Protein AF-A0A6B3ED62-F1 (afdb_monomer_lite)

Structure (mmCIF, N/CA/C/O backbone):
data_AF-A0A6B3ED62-F1
#
_entry.id   AF-A0A6B3ED62-F1
#
loop_
_atom_site.group_PDB
_atom_site.id
_atom_site.type_symbol
_atom_site.label_atom_id
_atom_site.label_alt_id
_atom_site.label_comp_id
_atom_site.label_asym_id
_atom_site.label_entity_id
_atom_site.label_seq_id
_atom_site.pdbx_PDB_ins_code
_atom_site.Cartn_x
_atom_site.Cartn_y
_atom_site.Cartn_z
_atom_site.occupancy
_atom_site.B_iso_or_equiv
_atom_site.auth_seq_id
_atom_site.auth_comp_id
_atom_site.auth_asym_id
_atom_site.auth_atom_id
_atom_site.pdbx_PDB_model_num
ATOM 1 N N . ASP A 1 1 ? -14.552 -11.501 -3.238 1.00 70.94 1 ASP A N 1
ATOM 2 C CA . ASP A 1 1 ? -15.471 -12.399 -2.499 1.00 70.94 1 ASP A CA 1
ATOM 3 C C . ASP A 1 1 ? -16.877 -12.494 -3.073 1.00 70.94 1 ASP A C 1
ATOM 5 O O . ASP A 1 1 ? -17.236 -13.573 -3.521 1.00 70.94 1 ASP A O 1
ATOM 9 N N . VAL A 1 2 ? -17.645 -11.402 -3.179 1.00 82.25 2 VAL A N 1
ATOM 10 C CA . VAL A 1 2 ? -19.065 -11.463 -3.608 1.00 82.25 2 VAL A CA 1
ATOM 11 C C . VAL A 1 2 ? -19.289 -12.173 -4.956 1.00 82.25 2 VAL A C 1
ATOM 13 O O . VAL A 1 2 ? -20.210 -12.973 -5.085 1.00 82.25 2 VAL A O 1
ATOM 16 N N . ILE A 1 3 ? -18.461 -11.912 -5.975 1.00 84.06 3 ILE A N 1
ATOM 17 C CA . ILE A 1 3 ? -18.619 -12.548 -7.299 1.00 84.06 3 ILE A CA 1
ATOM 18 C C . ILE A 1 3 ? -18.361 -14.056 -7.224 1.00 84.06 3 ILE A C 1
ATOM 20 O O . ILE A 1 3 ? -19.118 -14.830 -7.802 1.00 84.06 3 ILE A O 1
ATOM 24 N N . ARG A 1 4 ? -17.323 -14.471 -6.490 1.00 82.00 4 ARG A N 1
ATOM 25 C CA . ARG A 1 4 ? -16.980 -15.884 -6.300 1.00 82.00 4 ARG A CA 1
ATOM 26 C C . ARG A 1 4 ? -18.121 -16.625 -5.608 1.00 82.00 4 ARG A C 1
ATOM 28 O O . ARG A 1 4 ? -18.593 -17.621 -6.140 1.00 82.00 4 ARG A O 1
ATOM 35 N N . GLU A 1 5 ? -18.601 -16.091 -4.486 1.00 85.44 5 GLU A N 1
ATOM 36 C CA . GLU A 1 5 ? -19.690 -16.695 -3.711 1.00 85.44 5 GLU A CA 1
ATOM 37 C C . GLU A 1 5 ? -20.963 -16.841 -4.555 1.00 85.44 5 GLU A C 1
ATOM 39 O O . GLU A 1 5 ? -21.639 -17.870 -4.526 1.00 85.44 5 GLU A O 1
ATOM 44 N N . ARG A 1 6 ? -21.275 -15.827 -5.373 1.00 90.06 6 ARG A N 1
ATOM 45 C CA . ARG A 1 6 ? -22.401 -15.904 -6.307 1.00 90.06 6 ARG A CA 1
ATOM 46 C C . ARG A 1 6 ? -22.195 -16.966 -7.381 1.00 90.06 6 ARG A C 1
ATOM 48 O O . ARG A 1 6 ? -23.143 -17.681 -7.678 1.00 90.06 6 ARG A O 1
ATOM 55 N N . LEU A 1 7 ? -20.996 -17.100 -7.947 1.00 88.56 7 LEU A N 1
ATOM 56 C CA . LEU A 1 7 ? -20.703 -18.115 -8.964 1.00 88.56 7 LEU A CA 1
ATOM 57 C C . LEU A 1 7 ? -20.773 -19.545 -8.409 1.00 88.56 7 LEU A C 1
ATOM 59 O O . LEU A 1 7 ? -21.363 -20.418 -9.044 1.00 88.56 7 LEU A O 1
ATOM 63 N N . GLU A 1 8 ? -20.252 -19.767 -7.206 1.00 88.31 8 GLU A N 1
ATOM 64 C CA . GLU A 1 8 ? -20.348 -21.052 -6.506 1.00 88.31 8 GLU A CA 1
ATOM 65 C C . GLU A 1 8 ? -21.815 -21.397 -6.194 1.00 88.31 8 GLU A C 1
ATOM 67 O O . GLU A 1 8 ? -22.284 -22.491 -6.508 1.00 88.31 8 GLU A O 1
ATOM 72 N N . ARG A 1 9 ? -22.584 -20.448 -5.641 1.00 88.62 9 ARG A N 1
ATOM 73 C CA . ARG A 1 9 ? -23.968 -20.691 -5.204 1.00 88.62 9 ARG A CA 1
ATOM 74 C C . ARG A 1 9 ? -24.983 -20.766 -6.344 1.00 88.62 9 ARG A C 1
ATOM 76 O O . ARG A 1 9 ? -25.894 -21.587 -6.291 1.00 88.62 9 ARG A O 1
ATOM 83 N N . GLU A 1 10 ? -24.894 -19.871 -7.325 1.00 92.56 10 GLU A N 1
ATOM 84 C CA . GLU A 1 10 ? -25.886 -19.757 -8.406 1.00 92.56 10 GLU A CA 1
ATOM 85 C C . GLU A 1 10 ? -25.575 -20.701 -9.575 1.00 92.56 10 GLU A C 1
ATOM 87 O O . GLU A 1 10 ? -26.497 -21.113 -10.276 1.00 92.56 10 GLU A O 1
ATOM 92 N N . PHE A 1 11 ? -24.303 -21.069 -9.775 1.00 90.19 11 PHE A N 1
ATOM 93 C CA . PHE A 1 11 ? -23.868 -21.832 -10.949 1.00 90.19 11 PHE A CA 1
ATOM 94 C C . PHE A 1 11 ? -23.112 -23.126 -10.615 1.00 90.19 11 PHE A C 1
ATOM 96 O O . PHE A 1 11 ? -22.762 -23.862 -11.536 1.00 90.19 11 PHE A O 1
ATOM 103 N N . GLY A 1 12 ? -22.885 -23.442 -9.332 1.00 85.69 12 GLY A N 1
ATOM 104 C CA . GLY A 1 12 ? -22.262 -24.701 -8.905 1.00 85.69 12 GLY A CA 1
ATOM 105 C C . GLY A 1 12 ? -20.819 -24.874 -9.385 1.00 85.69 12 GLY A C 1
ATOM 106 O O . GLY A 1 12 ? -20.370 -26.003 -9.572 1.00 85.69 12 GLY A O 1
ATOM 107 N N . LEU A 1 13 ? -20.119 -23.768 -9.649 1.00 87.06 13 LEU A N 1
ATOM 108 C CA . LEU A 1 13 ? -18.743 -23.780 -10.140 1.00 87.06 13 LEU A CA 1
ATOM 109 C C . LEU A 1 13 ? -17.768 -23.906 -8.972 1.00 87.06 13 LEU A C 1
ATOM 111 O O . LEU A 1 13 ? -17.867 -23.139 -8.023 1.00 87.06 13 LEU A O 1
ATOM 115 N N . ASP A 1 14 ? -16.800 -24.815 -9.076 1.00 80.12 14 ASP A N 1
ATOM 116 C CA . ASP A 1 14 ? -15.671 -24.884 -8.147 1.00 80.12 14 ASP A CA 1
ATOM 117 C C . ASP A 1 14 ? -14.549 -23.963 -8.653 1.00 80.12 14 ASP A C 1
ATOM 119 O O . ASP A 1 14 ? -14.022 -24.155 -9.755 1.00 80.12 14 ASP A O 1
ATOM 123 N N . LEU A 1 15 ? -14.247 -22.903 -7.899 1.00 80.81 15 LEU A N 1
ATOM 124 C CA . LEU A 1 15 ? -13.349 -21.828 -8.322 1.00 80.81 15 LEU A CA 1
ATOM 125 C C . LEU A 1 15 ? -12.050 -21.838 -7.513 1.00 80.81 15 LEU A C 1
ATOM 127 O O . LEU A 1 15 ? -12.050 -21.712 -6.288 1.00 80.81 15 LEU A O 1
ATOM 131 N N . ILE A 1 16 ? -10.922 -21.868 -8.223 1.00 77.81 16 ILE A N 1
ATOM 132 C CA . ILE A 1 16 ? -9.594 -21.650 -7.644 1.00 77.81 16 ILE A CA 1
ATOM 133 C C . ILE A 1 16 ? -9.245 -20.171 -7.815 1.00 77.81 16 ILE A C 1
ATOM 135 O O . ILE A 1 16 ? -9.103 -19.685 -8.936 1.00 77.81 16 ILE A O 1
ATOM 139 N N . ALA A 1 17 ? -9.113 -19.453 -6.701 1.00 72.06 17 ALA A N 1
ATOM 140 C CA . ALA A 1 17 ? -8.689 -18.058 -6.692 1.00 72.06 17 ALA A CA 1
ATOM 141 C C . ALA A 1 17 ? -7.179 -17.967 -6.440 1.00 72.06 17 ALA A C 1
ATOM 143 O O . ALA A 1 17 ? -6.665 -18.559 -5.491 1.00 72.06 17 ALA A O 1
ATOM 144 N N . THR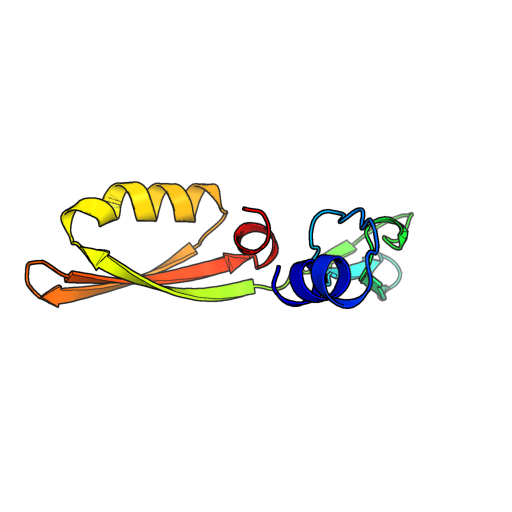 A 1 18 ? -6.474 -17.216 -7.281 1.00 75.38 18 THR A N 1
ATOM 145 C CA . THR A 1 18 ? -5.099 -16.787 -7.004 1.00 75.38 18 THR A CA 1
ATOM 146 C C . THR A 1 18 ? -5.114 -15.532 -6.141 1.00 75.38 18 THR A C 1
ATOM 148 O O . THR A 1 18 ? -6.129 -14.837 -6.066 1.00 75.38 18 THR A O 1
ATOM 151 N N . ALA A 1 19 ? -3.979 -15.213 -5.519 1.00 76.75 19 ALA A N 1
ATOM 152 C CA . ALA A 1 19 ? -3.845 -13.956 -4.799 1.00 76.75 19 ALA A CA 1
ATOM 153 C C . ALA A 1 19 ? -4.141 -12.757 -5.730 1.00 76.75 19 ALA A C 1
ATOM 155 O O . ALA A 1 19 ? -3.782 -12.806 -6.917 1.00 76.75 19 ALA A O 1
ATOM 156 N N . PRO A 1 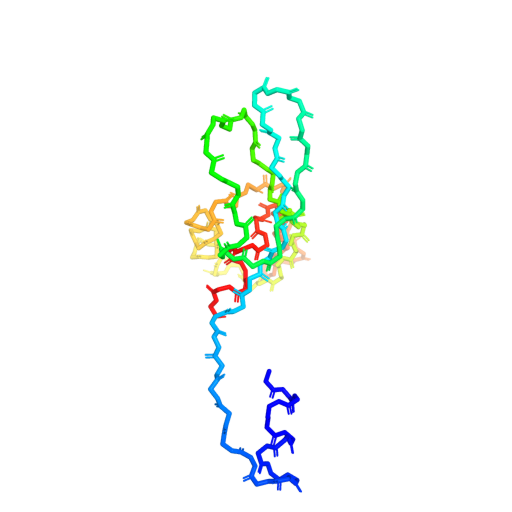20 ? -4.822 -11.710 -5.228 1.00 78.50 20 PRO A N 1
ATOM 157 C CA . PRO A 1 20 ? -5.039 -10.490 -5.995 1.00 78.50 20 PRO A CA 1
ATOM 158 C C . PRO A 1 20 ? -3.688 -9.856 -6.336 1.00 78.50 20 PRO A C 1
ATOM 160 O O . PRO A 1 20 ? -2.724 -10.034 -5.611 1.00 78.50 20 PRO A O 1
ATOM 163 N N . ASN A 1 21 ? -3.599 -9.113 -7.434 1.00 81.31 21 ASN A N 1
ATOM 164 C CA . ASN A 1 21 ? -2.397 -8.356 -7.781 1.00 81.31 21 ASN A CA 1
ATOM 165 C C . ASN A 1 21 ? -2.773 -6.920 -8.132 1.00 81.31 21 ASN A C 1
ATOM 167 O O . ASN A 1 21 ? -3.929 -6.618 -8.438 1.00 81.31 21 ASN A O 1
ATOM 171 N N . VAL A 1 22 ? -1.778 -6.039 -8.091 1.00 91.00 22 VAL A N 1
ATOM 172 C CA . VAL A 1 22 ? -1.895 -4.662 -8.572 1.00 91.00 22 VAL A CA 1
ATOM 173 C C . VAL A 1 22 ? -1.160 -4.505 -9.898 1.00 91.00 22 VAL A C 1
ATOM 175 O O . VAL A 1 22 ? -0.308 -5.317 -10.249 1.00 91.00 22 VAL A O 1
ATOM 178 N N . VAL A 1 23 ? -1.499 -3.452 -10.637 1.00 93.69 23 VAL A N 1
ATOM 179 C CA . VAL A 1 23 ? -0.842 -3.133 -11.907 1.00 93.69 23 VAL A CA 1
ATOM 180 C C . VAL A 1 23 ? 0.456 -2.387 -11.633 1.00 93.69 23 VAL A C 1
ATOM 182 O O . VAL A 1 23 ? 0.426 -1.337 -10.993 1.00 93.69 23 VAL A O 1
ATOM 185 N N . TYR A 1 24 ? 1.570 -2.898 -12.147 1.00 95.75 24 TYR A N 1
ATOM 186 C CA . TYR A 1 24 ? 2.873 -2.238 -12.086 1.00 95.75 24 TYR A CA 1
ATOM 187 C C . TYR A 1 24 ? 3.204 -1.566 -13.414 1.00 95.75 24 TYR A C 1
ATOM 189 O O . TYR A 1 24 ? 2.745 -1.989 -14.477 1.00 95.75 24 TYR A O 1
ATOM 197 N N . ARG A 1 25 ? 4.047 -0.538 -13.356 1.00 97.25 25 ARG A N 1
ATOM 198 C CA . ARG A 1 25 ? 4.657 0.075 -14.537 1.00 97.25 25 ARG A CA 1
ATOM 199 C C . ARG A 1 25 ? 6.168 -0.090 -14.454 1.00 97.25 25 ARG A C 1
ATOM 201 O O . ARG A 1 25 ? 6.767 0.325 -13.468 1.00 97.25 25 ARG A O 1
ATOM 208 N N . VAL A 1 26 ? 6.769 -0.693 -15.471 1.00 97.75 26 VAL A N 1
ATOM 209 C CA . VAL A 1 26 ? 8.201 -1.016 -15.515 1.00 97.75 26 VAL A CA 1
ATOM 210 C C . VAL A 1 26 ? 8.850 -0.262 -16.667 1.00 97.75 26 VAL A C 1
ATOM 212 O O . VAL A 1 26 ? 8.346 -0.322 -17.785 1.00 97.75 26 VAL A O 1
ATOM 215 N N . ILE A 1 27 ? 9.949 0.436 -16.393 1.00 97.69 27 ILE A N 1
ATOM 216 C CA . ILE A 1 27 ? 10.773 1.131 -17.385 1.00 97.69 27 ILE A CA 1
ATOM 217 C C . ILE A 1 27 ? 12.094 0.368 -17.518 1.00 97.69 27 ILE A C 1
ATOM 219 O O . ILE A 1 27 ? 12.783 0.120 -16.527 1.00 97.69 27 ILE A O 1
ATOM 223 N N . MET A 1 28 ? 12.425 -0.039 -18.739 1.00 97.19 28 MET A N 1
ATOM 224 C CA . MET A 1 28 ? 13.655 -0.762 -19.074 1.00 97.19 28 MET A CA 1
ATOM 225 C C . MET A 1 28 ? 14.818 0.216 -19.311 1.00 97.19 28 MET A C 1
ATOM 227 O O . MET A 1 28 ? 14.584 1.375 -19.644 1.00 97.19 28 MET A O 1
ATOM 231 N N . GLU A 1 29 ? 16.075 -0.244 -19.225 1.00 96.62 29 GLU A N 1
ATOM 232 C CA . GLU A 1 29 ? 17.258 0.610 -19.502 1.00 96.62 29 GLU A CA 1
ATOM 233 C C . GLU A 1 29 ? 17.271 1.198 -20.930 1.00 96.62 29 GLU A C 1
ATOM 235 O O . GLU A 1 29 ? 17.922 2.212 -21.181 1.00 96.62 29 GLU A O 1
ATOM 240 N N . ASP A 1 30 ? 16.570 0.570 -21.881 1.00 95.06 30 ASP A N 1
ATOM 241 C CA . ASP A 1 30 ? 16.421 1.078 -23.251 1.00 95.06 30 ASP A CA 1
ATOM 242 C C . ASP A 1 30 ? 15.303 2.130 -23.407 1.00 95.06 30 ASP A C 1
ATOM 244 O O . ASP A 1 30 ? 15.096 2.657 -24.502 1.00 95.06 30 ASP A O 1
ATOM 248 N N . GLY A 1 31 ? 14.607 2.459 -22.313 1.00 94.69 31 GLY A N 1
ATOM 249 C CA . GLY A 1 31 ? 13.501 3.411 -22.254 1.00 94.69 31 GLY A CA 1
ATOM 250 C C . GLY A 1 31 ? 12.125 2.821 -22.575 1.00 94.69 31 GLY A C 1
ATOM 251 O O . GLY A 1 31 ? 11.140 3.560 -22.556 1.00 94.69 31 GLY A O 1
ATOM 252 N N . THR A 1 32 ? 12.019 1.521 -22.869 1.00 95.69 32 THR A N 1
ATOM 253 C CA . THR A 1 32 ? 10.728 0.864 -23.123 1.00 95.69 32 THR A CA 1
ATOM 254 C C . THR A 1 32 ? 9.908 0.762 -21.837 1.00 95.69 32 THR A C 1
ATOM 256 O O . THR A 1 32 ? 10.430 0.404 -20.782 1.00 95.69 32 THR A O 1
ATOM 259 N N . GLU A 1 33 ? 8.607 1.048 -21.928 1.00 96.38 33 GLU A N 1
ATOM 260 C CA . GLU A 1 33 ? 7.672 0.982 -20.802 1.00 96.38 33 GLU A CA 1
ATOM 261 C C . GLU A 1 33 ? 6.716 -0.214 -20.938 1.00 96.38 33 GLU A C 1
ATOM 263 O O . GLU A 1 33 ? 6.099 -0.422 -21.985 1.00 96.38 33 GLU A O 1
ATOM 268 N N . HIS A 1 34 ? 6.546 -0.966 -19.850 1.00 95.81 34 HIS A N 1
ATOM 269 C CA . HIS A 1 34 ? 5.627 -2.095 -19.747 1.00 95.81 34 HIS A CA 1
ATOM 270 C C . HIS A 1 34 ? 4.596 -1.856 -18.644 1.00 95.81 34 HIS A C 1
ATOM 272 O O . HIS A 1 34 ? 4.942 -1.547 -17.504 1.00 95.81 34 HIS A O 1
ATOM 278 N N . THR A 1 35 ? 3.318 -2.058 -18.967 1.00 96.69 35 THR A N 1
ATOM 279 C CA . THR A 1 35 ? 2.250 -2.185 -17.967 1.00 96.69 35 THR A CA 1
ATOM 280 C C . THR A 1 35 ? 2.087 -3.660 -17.627 1.00 96.69 35 THR A C 1
ATOM 282 O O . THR A 1 35 ? 1.687 -4.443 -18.484 1.00 96.69 35 THR A O 1
ATOM 285 N N . VAL A 1 36 ? 2.397 -4.043 -16.390 1.00 94.69 36 VAL A N 1
ATOM 286 C CA . VAL A 1 36 ? 2.382 -5.437 -15.936 1.00 94.69 36 VAL A CA 1
ATOM 287 C C . VAL A 1 36 ? 1.138 -5.671 -15.091 1.00 94.69 36 VAL A C 1
ATOM 289 O O . VAL A 1 36 ? 1.004 -5.113 -14.001 1.00 94.69 36 VAL A O 1
ATOM 292 N N . THR A 1 37 ? 0.219 -6.491 -15.602 1.00 90.94 37 THR A N 1
ATOM 293 C CA . THR A 1 37 ? -1.037 -6.834 -14.908 1.00 90.94 37 THR A CA 1
ATOM 294 C C . THR A 1 37 ? -1.009 -8.229 -14.290 1.00 90.94 37 THR A C 1
ATOM 296 O O . THR A 1 37 ? -1.754 -8.507 -13.349 1.00 90.94 37 THR A O 1
ATOM 299 N N . ASN A 1 38 ? -0.119 -9.090 -14.783 1.00 87.81 38 ASN A N 1
ATOM 300 C CA . ASN A 1 38 ? 0.126 -10.426 -14.268 1.00 87.81 38 ASN A CA 1
ATOM 301 C C . ASN A 1 38 ? 1.628 -10.603 -13.976 1.00 87.81 38 ASN A C 1
ATOM 303 O O . ASN A 1 38 ? 2.441 -10.238 -14.824 1.00 87.81 38 ASN A O 1
ATOM 307 N N . PRO A 1 39 ? 2.026 -11.198 -12.836 1.00 86.88 39 PRO A N 1
ATOM 308 C CA . PRO A 1 39 ? 3.432 -11.479 -12.540 1.00 86.88 39 PRO A CA 1
ATOM 309 C C . PRO A 1 39 ? 4.193 -12.230 -13.644 1.00 86.88 39 PRO A C 1
ATOM 311 O O . PRO A 1 39 ? 5.386 -12.007 -13.814 1.00 86.88 39 PRO A O 1
ATOM 314 N N . SER A 1 40 ? 3.531 -13.096 -14.419 1.00 88.56 40 SER A N 1
ATOM 315 C CA . SER A 1 40 ? 4.164 -13.811 -15.540 1.00 88.56 40 SER A CA 1
ATOM 316 C C . SER A 1 40 ? 4.479 -12.925 -16.751 1.00 88.56 40 SER A C 1
ATOM 318 O O . SER A 1 40 ? 5.242 -13.338 -17.615 1.00 88.56 40 SER A O 1
ATOM 320 N N . GLU A 1 41 ? 3.892 -11.729 -16.830 1.00 90.12 41 GLU A N 1
ATOM 321 C CA . GLU A 1 41 ? 4.148 -10.733 -17.882 1.00 90.12 41 GLU A CA 1
ATOM 322 C C . GLU A 1 41 ? 5.261 -9.753 -17.490 1.00 90.12 41 GLU A C 1
ATOM 324 O O . GLU A 1 41 ? 5.545 -8.807 -18.225 1.00 90.12 41 GLU A O 1
ATOM 329 N N . PHE A 1 42 ? 5.868 -9.938 -16.316 1.00 92.62 42 PHE A N 1
ATOM 330 C CA . PHE A 1 42 ? 6.933 -9.068 -15.852 1.00 92.62 42 PHE A CA 1
ATOM 331 C C . PHE A 1 42 ? 8.141 -9.179 -16.800 1.00 92.62 42 PHE A C 1
ATOM 333 O O . PHE A 1 42 ? 8.592 -10.295 -17.072 1.00 92.62 42 PHE A O 1
ATOM 340 N N . PRO A 1 43 ? 8.653 -8.058 -17.343 1.00 93.06 43 PRO A N 1
ATOM 341 C CA . PRO A 1 43 ? 9.657 -8.103 -18.396 1.00 93.06 43 PRO A CA 1
ATOM 342 C C . PRO A 1 43 ? 10.986 -8.668 -17.885 1.00 93.06 43 PRO A C 1
ATOM 344 O O . PRO A 1 43 ? 11.426 -8.381 -16.771 1.00 93.06 43 PRO A O 1
ATOM 347 N N . GLU A 1 44 ? 11.644 -9.455 -18.733 1.00 91.62 44 GLU A N 1
ATOM 348 C CA . GLU A 1 44 ? 12.996 -9.954 -18.491 1.00 91.62 44 GLU A CA 1
ATOM 349 C C . GLU A 1 44 ? 14.048 -8.975 -19.036 1.00 91.62 44 GLU A C 1
ATOM 351 O O . GLU A 1 44 ? 13.805 -8.238 -19.992 1.00 91.62 44 GLU A O 1
ATOM 356 N N . GLY A 1 45 ? 15.252 -8.996 -18.459 1.00 91.25 45 GLY A N 1
ATOM 357 C CA . GLY A 1 45 ? 16.372 -8.160 -18.891 1.00 91.25 45 GLY A CA 1
ATOM 358 C C . GLY A 1 45 ? 16.748 -7.096 -17.865 1.00 91.25 45 GLY A C 1
ATOM 359 O O . GLY A 1 45 ? 16.624 -7.310 -16.660 1.00 91.25 45 GLY A O 1
ATOM 360 N N . LYS A 1 46 ? 17.282 -5.968 -18.345 1.00 95.19 46 LYS A N 1
ATOM 361 C CA . LYS A 1 46 ? 17.752 -4.883 -17.482 1.00 95.19 46 LYS A CA 1
ATOM 362 C C . LYS A 1 46 ? 16.664 -3.837 -17.271 1.00 95.19 46 LYS A C 1
ATOM 364 O O . LYS A 1 46 ? 16.261 -3.149 -18.208 1.00 95.19 46 LYS A O 1
ATOM 369 N N . ILE A 1 47 ? 16.223 -3.744 -16.027 1.00 96.81 47 ILE A N 1
ATOM 370 C CA . ILE A 1 47 ? 15.188 -2.823 -15.573 1.00 96.81 47 ILE A CA 1
ATOM 371 C C . ILE A 1 47 ? 15.861 -1.588 -14.987 1.00 96.81 47 ILE A C 1
ATOM 373 O O . ILE A 1 47 ? 16.796 -1.725 -14.200 1.00 96.81 47 ILE A O 1
ATOM 377 N N . ASP A 1 48 ? 15.360 -0.415 -15.359 1.00 97.50 48 ASP A N 1
ATOM 378 C CA . ASP A 1 48 ? 15.790 0.870 -14.811 1.00 97.50 48 ASP A CA 1
ATOM 379 C C . ASP A 1 48 ? 14.919 1.248 -13.604 1.00 97.50 48 ASP A C 1
ATOM 381 O O . ASP A 1 48 ? 15.406 1.389 -12.483 1.00 97.50 48 ASP A O 1
ATOM 385 N N . GLU A 1 49 ? 13.596 1.298 -13.797 1.00 97.44 49 GLU A N 1
ATOM 386 C CA . GLU A 1 49 ? 12.654 1.734 -12.764 1.00 97.44 49 GLU A CA 1
ATOM 387 C C . GLU A 1 49 ? 11.402 0.850 -12.704 1.00 97.44 49 GLU A C 1
ATOM 389 O O . GLU A 1 49 ? 10.871 0.398 -13.720 1.00 97.44 49 GLU A O 1
ATOM 394 N N . VAL A 1 50 ? 10.878 0.644 -11.493 1.00 97.00 50 VAL A N 1
ATOM 395 C CA . VAL A 1 50 ? 9.597 -0.036 -11.255 1.00 97.00 50 VAL A CA 1
ATOM 396 C C . VAL A 1 50 ? 8.709 0.870 -10.418 1.00 97.00 50 VAL A C 1
ATOM 398 O O . VAL A 1 50 ? 9.094 1.334 -9.347 1.00 97.00 50 VAL A O 1
ATOM 401 N N . TYR A 1 51 ? 7.496 1.088 -10.902 1.00 97.44 51 TYR A N 1
ATOM 402 C CA . TYR A 1 51 ? 6.472 1.891 -10.260 1.00 97.44 51 TYR A CA 1
ATOM 403 C C . TYR A 1 51 ? 5.326 0.995 -9.808 1.00 97.44 51 TYR A C 1
ATOM 405 O O . TYR A 1 51 ? 4.818 0.171 -10.574 1.00 97.44 51 TYR A O 1
ATOM 413 N N . GLU A 1 52 ? 4.879 1.212 -8.578 1.00 96.12 52 GLU A N 1
ATOM 414 C CA . GLU A 1 52 ? 3.704 0.565 -8.004 1.00 96.12 52 GLU A CA 1
ATOM 415 C C . GLU A 1 52 ? 2.632 1.609 -7.644 1.00 96.12 52 GLU A C 1
ATOM 417 O O . GLU A 1 52 ? 2.952 2.779 -7.403 1.00 96.12 52 GLU A O 1
ATOM 422 N N . PRO A 1 53 ? 1.348 1.221 -7.599 1.00 96.19 53 PRO A N 1
ATOM 423 C CA . PRO A 1 53 ? 0.281 2.126 -7.215 1.00 96.19 53 PRO A CA 1
ATOM 424 C C . PRO A 1 53 ? 0.316 2.389 -5.708 1.00 96.19 53 PRO A C 1
ATOM 426 O O . PRO A 1 53 ? 0.334 1.465 -4.896 1.00 96.19 53 PRO A O 1
ATOM 429 N N . VAL A 1 54 ? 0.257 3.668 -5.338 1.00 96.62 54 VAL A N 1
ATOM 430 C CA . VAL A 1 54 ? 0.205 4.138 -3.947 1.00 96.62 54 VAL A CA 1
ATOM 431 C C . VAL A 1 54 ? -1.131 4.826 -3.705 1.00 96.62 54 VAL A C 1
ATOM 433 O O . VAL A 1 54 ? -1.602 5.605 -4.536 1.00 96.62 54 VAL A O 1
ATOM 436 N N . VAL A 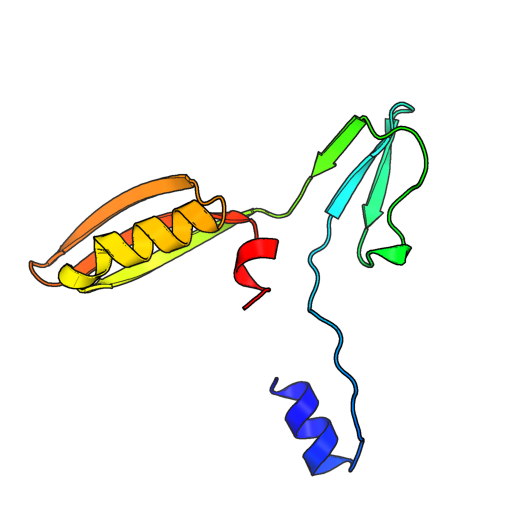1 55 ? -1.741 4.564 -2.553 1.00 96.25 55 VAL A N 1
ATOM 437 C CA . VAL A 1 55 ? -3.014 5.165 -2.148 1.00 96.25 55 VAL A CA 1
ATOM 438 C C . VAL A 1 55 ? -2.858 6.011 -0.896 1.00 96.25 55 VAL A C 1
ATOM 440 O O . VAL A 1 55 ? -1.965 5.796 -0.078 1.00 96.25 55 VAL A O 1
ATOM 443 N N . ARG A 1 56 ? -3.769 6.970 -0.731 1.00 97.31 56 ARG A N 1
ATOM 444 C CA . ARG A 1 56 ? -3.939 7.713 0.518 1.00 97.31 56 ARG A CA 1
ATOM 445 C C . ARG A 1 56 ? -4.989 7.005 1.364 1.00 97.31 56 ARG A C 1
ATOM 447 O O . ARG A 1 56 ? -6.160 6.993 0.998 1.00 97.31 56 ARG A O 1
ATOM 454 N N . ALA A 1 57 ? -4.566 6.441 2.485 1.00 96.19 57 ALA A N 1
ATOM 455 C CA . ALA A 1 57 ? -5.444 5.820 3.463 1.00 96.19 57 ALA A CA 1
ATOM 456 C C .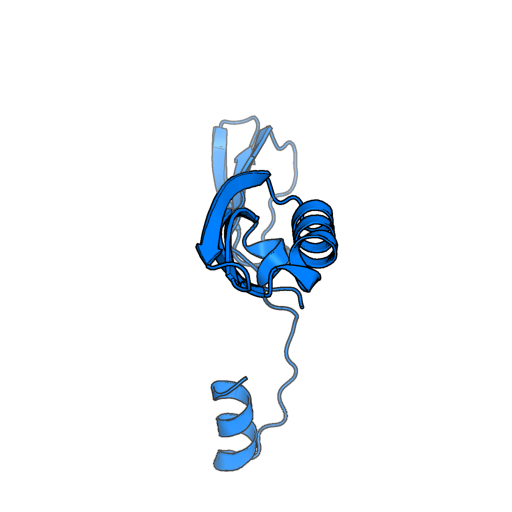 ALA A 1 57 ? -5.775 6.815 4.579 1.00 96.19 57 ALA A C 1
ATOM 458 O O . ALA A 1 57 ? -4.908 7.563 5.037 1.00 96.19 57 ALA A O 1
ATOM 459 N N . THR A 1 58 ? -7.033 6.815 5.013 1.00 97.25 58 THR A N 1
ATOM 460 C CA . THR A 1 58 ? -7.494 7.537 6.204 1.00 97.25 58 THR A CA 1
ATOM 461 C C . THR A 1 58 ? -8.110 6.519 7.146 1.00 97.25 58 THR A C 1
ATOM 463 O O . THR A 1 58 ? -9.028 5.799 6.758 1.00 97.25 58 THR A O 1
ATOM 466 N N . ILE A 1 59 ? -7.573 6.434 8.356 1.00 96.94 59 ILE A N 1
ATOM 467 C CA . ILE A 1 59 ? -7.952 5.455 9.369 1.00 96.94 59 ILE A CA 1
ATOM 468 C C . ILE A 1 59 ? -8.573 6.219 10.531 1.00 96.94 59 ILE A C 1
ATOM 470 O O . ILE A 1 59 ? -7.951 7.123 11.084 1.00 96.94 59 ILE A O 1
ATOM 474 N N . LEU A 1 60 ? -9.797 5.847 10.894 1.00 97.19 60 LEU A N 1
ATOM 475 C CA . LEU A 1 60 ? -10.498 6.364 12.064 1.00 97.19 60 LEU A CA 1
ATOM 476 C C . LEU A 1 60 ? -10.536 5.265 13.114 1.00 97.19 60 LEU A C 1
ATOM 478 O O . LEU A 1 60 ? -11.118 4.207 12.874 1.00 97.19 60 LEU A O 1
ATOM 482 N N . ALA A 1 61 ? -9.920 5.511 14.264 1.00 96.56 61 ALA A N 1
ATOM 483 C CA . ALA A 1 61 ? -9.802 4.503 15.306 1.00 96.56 61 ALA A CA 1
ATOM 484 C C . ALA A 1 61 ? -9.868 5.110 16.714 1.00 96.56 61 ALA A C 1
ATOM 486 O O . ALA A 1 61 ? -9.599 6.304 16.889 1.00 96.56 61 ALA A O 1
ATOM 487 N N . PRO A 1 62 ? -10.213 4.294 17.727 1.00 97.19 62 PRO A N 1
ATOM 488 C CA . PRO A 1 62 ? -10.062 4.685 19.116 1.00 97.19 62 PRO A CA 1
ATOM 489 C C . PRO A 1 62 ? -8.612 5.032 19.470 1.00 97.19 62 PRO A C 1
ATOM 491 O O . PRO A 1 62 ? -7.677 4.408 18.959 1.00 97.19 62 PRO A O 1
ATOM 494 N N . SER A 1 63 ? -8.419 5.995 20.372 1.00 94.06 63 SER A N 1
ATOM 495 C CA . SER A 1 63 ? -7.084 6.494 20.731 1.00 94.06 63 SER A CA 1
ATOM 496 C C . SER A 1 63 ? -6.168 5.431 21.360 1.00 94.06 63 SER A C 1
ATOM 498 O O . SER A 1 63 ? -4.949 5.496 21.206 1.00 94.06 63 SER A O 1
ATOM 500 N N . GLU A 1 64 ? -6.739 4.403 21.990 1.00 95.94 64 GLU A N 1
ATOM 501 C CA . GLU A 1 64 ? -5.996 3.280 22.578 1.00 95.94 64 GLU A CA 1
ATOM 502 C C . GLU A 1 64 ? -5.308 2.366 21.542 1.00 95.94 64 GLU A C 1
ATOM 504 O O . GLU A 1 64 ? -4.313 1.720 21.866 1.00 95.94 64 GLU A O 1
ATOM 509 N N . PHE A 1 65 ? -5.777 2.340 20.286 1.00 96.31 65 PHE A N 1
ATOM 510 C CA . PHE A 1 65 ? -5.240 1.457 19.237 1.00 96.31 65 PHE A CA 1
ATOM 511 C C . PHE A 1 65 ? -4.239 2.135 18.294 1.00 96.31 65 PHE A C 1
ATOM 513 O O . PHE A 1 65 ? -3.744 1.493 17.367 1.00 96.31 65 PHE A O 1
ATOM 520 N N . ILE A 1 66 ? -3.906 3.411 18.518 1.00 94.69 66 ILE A N 1
ATOM 521 C CA . ILE A 1 66 ? -3.022 4.179 17.624 1.00 94.69 66 ILE A CA 1
ATOM 522 C C . ILE A 1 66 ? -1.669 3.488 17.450 1.00 94.69 66 ILE A C 1
ATOM 524 O O . ILE A 1 66 ? -1.217 3.328 16.321 1.00 94.69 66 ILE A O 1
ATOM 528 N N . GLY A 1 67 ? -1.037 3.058 18.546 1.00 95.62 67 GLY A N 1
ATOM 529 C CA . GLY A 1 67 ? 0.280 2.411 18.508 1.00 95.62 67 GLY A CA 1
ATOM 530 C C . GLY A 1 67 ? 0.299 1.185 17.586 1.00 95.62 67 GLY A C 1
ATOM 531 O O . GLY A 1 67 ? 1.002 1.214 16.576 1.00 95.62 67 GLY A O 1
ATOM 532 N N . PRO A 1 68 ? -0.531 0.158 17.858 1.00 97.50 68 PRO A N 1
ATOM 533 C CA . PRO A 1 68 ? -0.635 -1.021 16.999 1.00 97.50 68 PRO A CA 1
ATOM 534 C C . PRO A 1 68 ? -0.987 -0.706 15.537 1.00 97.50 68 PRO A C 1
ATOM 536 O O . PRO A 1 68 ? -0.432 -1.315 14.624 1.00 97.50 68 PRO A O 1
ATOM 539 N N . ILE A 1 69 ? -1.876 0.264 15.285 1.00 96.62 69 ILE A N 1
ATOM 540 C CA . ILE A 1 69 ? -2.235 0.680 13.917 1.00 96.62 69 ILE A CA 1
ATOM 541 C C . ILE A 1 69 ? -1.034 1.304 13.202 1.00 96.62 69 ILE A C 1
ATOM 543 O O . ILE A 1 69 ? -0.781 0.999 12.036 1.00 96.62 69 ILE A O 1
ATOM 547 N N . MET A 1 70 ? -0.288 2.173 13.883 1.00 96.44 70 MET A N 1
ATOM 548 C CA . MET A 1 70 ? 0.903 2.805 13.324 1.00 96.44 70 MET A CA 1
ATOM 549 C C . MET A 1 70 ? 2.007 1.784 13.049 1.00 96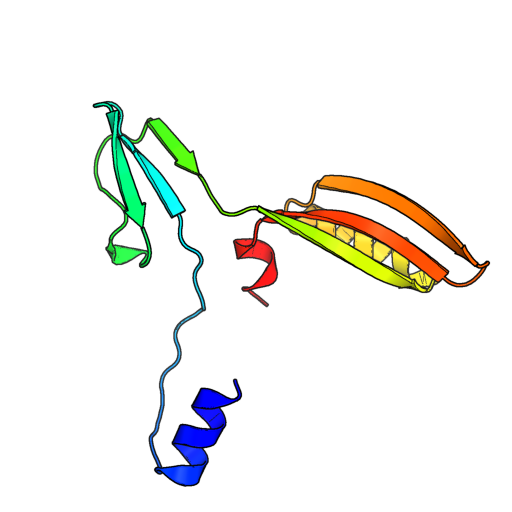.44 70 MET A C 1
ATOM 551 O O . MET A 1 70 ? 2.672 1.897 12.019 1.00 96.44 70 MET A O 1
ATOM 555 N N . GLU A 1 71 ? 2.202 0.804 13.933 1.00 97.19 71 GLU A N 1
ATOM 556 C CA . GLU A 1 71 ? 3.142 -0.306 13.729 1.00 97.19 71 GLU A CA 1
ATOM 557 C C . GLU A 1 71 ? 2.754 -1.145 12.508 1.00 97.19 71 GLU A C 1
ATOM 559 O O . GLU A 1 71 ? 3.601 -1.416 11.655 1.00 97.19 71 GLU A O 1
ATOM 564 N N . LEU A 1 72 ? 1.467 -1.484 12.369 1.00 95.81 72 LEU A N 1
ATOM 565 C CA . LEU A 1 72 ? 0.953 -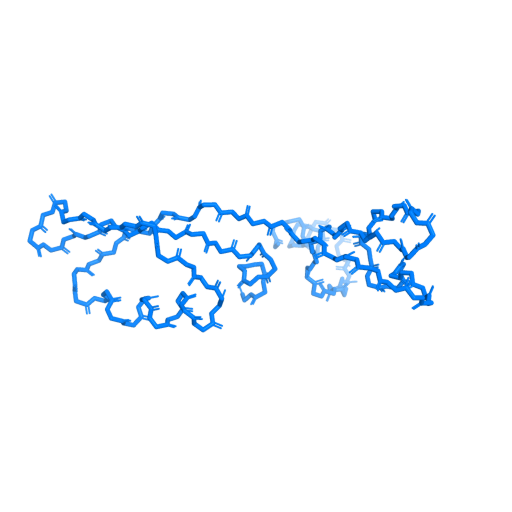2.206 11.206 1.00 95.81 72 LEU A CA 1
ATOM 566 C C . LEU A 1 72 ? 1.149 -1.410 9.911 1.00 95.81 72 LEU A C 1
ATOM 568 O O . LEU A 1 72 ? 1.639 -1.942 8.922 1.00 95.81 72 LEU A O 1
ATOM 572 N N . CYS A 1 73 ? 0.812 -0.121 9.899 1.00 96.31 73 CYS A N 1
ATOM 573 C CA . CYS A 1 73 ? 1.001 0.701 8.705 1.00 96.31 73 CYS A CA 1
ATOM 574 C C . CYS A 1 73 ? 2.485 0.800 8.323 1.00 96.31 73 CYS A C 1
ATOM 576 O O . CYS A 1 73 ? 2.814 0.746 7.142 1.00 96.31 73 CYS A O 1
ATOM 578 N N . GLN A 1 74 ? 3.390 0.907 9.299 1.00 95.44 74 GLN A N 1
ATOM 579 C CA . GLN A 1 74 ? 4.833 0.962 9.047 1.00 95.44 74 GLN A CA 1
ATOM 580 C C . GLN A 1 74 ? 5.392 -0.363 8.519 1.00 95.44 74 GLN A C 1
ATOM 582 O O . GLN A 1 74 ? 6.200 -0.343 7.590 1.00 95.44 74 GLN A O 1
ATOM 587 N N . SER A 1 75 ? 4.945 -1.509 9.048 1.00 96.19 75 SER A N 1
ATOM 588 C CA . SER A 1 75 ? 5.360 -2.822 8.527 1.00 96.19 75 SER A CA 1
ATOM 589 C C . SER A 1 75 ? 4.908 -3.036 7.077 1.00 96.19 75 SER A C 1
ATOM 591 O O . SER A 1 75 ? 5.592 -3.708 6.309 1.00 96.19 75 SER A O 1
ATOM 593 N N . ARG A 1 76 ? 3.821 -2.368 6.678 1.00 95.31 76 ARG A N 1
ATOM 594 C CA . ARG A 1 76 ? 3.257 -2.313 5.322 1.00 95.31 76 ARG A CA 1
ATOM 595 C C . ARG A 1 76 ? 3.820 -1.167 4.464 1.00 95.31 76 ARG A C 1
ATOM 597 O O . ARG A 1 76 ? 3.153 -0.680 3.554 1.00 95.31 76 ARG A O 1
ATOM 604 N N . ARG A 1 77 ? 5.043 -0.699 4.753 1.00 96.81 77 ARG A N 1
ATOM 605 C CA . ARG A 1 77 ? 5.747 0.379 4.015 1.00 96.81 77 ARG A CA 1
ATOM 606 C C . ARG A 1 77 ? 4.989 1.716 3.986 1.00 96.81 77 ARG A C 1
ATOM 608 O O . ARG A 1 77 ? 5.193 2.544 3.099 1.00 96.81 77 ARG A O 1
ATOM 615 N N . GLY A 1 78 ? 4.109 1.935 4.957 1.00 96.88 78 GLY A N 1
ATOM 616 C CA . GLY A 1 78 ? 3.309 3.141 5.073 1.00 96.88 78 GLY A CA 1
ATOM 617 C C . GLY A 1 78 ? 4.119 4.339 5.540 1.00 96.88 78 GLY A C 1
ATOM 618 O O . GLY A 1 78 ? 4.875 4.266 6.509 1.00 96.88 78 GLY A O 1
ATOM 619 N N . VAL A 1 79 ? 3.884 5.478 4.897 1.00 97.81 79 VAL A N 1
ATOM 620 C CA . VAL A 1 79 ? 4.430 6.774 5.310 1.00 97.81 79 VAL A CA 1
ATOM 621 C C . VAL A 1 79 ? 3.315 7.610 5.928 1.00 97.81 79 VAL A C 1
ATOM 623 O O . VAL A 1 79 ? 2.296 7.875 5.286 1.00 97.81 79 VAL A O 1
ATOM 626 N N . LEU A 1 80 ? 3.504 8.009 7.187 1.00 97.69 80 LEU A N 1
ATOM 627 C CA . LEU A 1 80 ? 2.557 8.849 7.915 1.00 97.69 80 LEU A CA 1
ATOM 628 C C . LEU A 1 80 ? 2.500 10.239 7.271 1.00 97.69 80 LEU A C 1
ATOM 630 O O . LEU A 1 80 ? 3.523 10.902 7.119 1.00 97.69 80 LEU A O 1
ATOM 634 N N . LEU A 1 81 ? 1.296 10.691 6.935 1.00 97.81 81 LEU A N 1
ATOM 635 C CA . LEU A 1 81 ? 1.039 12.032 6.406 1.00 97.81 81 LEU A CA 1
ATOM 636 C C . LEU A 1 81 ? 0.541 13.002 7.478 1.00 97.81 81 LEU A C 1
ATOM 638 O O . LEU A 1 81 ? 0.737 14.208 7.354 1.00 97.81 81 LEU A O 1
ATOM 642 N N . GLY A 1 82 ? -0.152 12.503 8.499 1.00 96.81 82 GLY A N 1
ATOM 643 C CA . GLY A 1 82 ? -0.668 13.332 9.581 1.00 96.81 82 GLY A CA 1
ATOM 644 C C . GLY A 1 82 ? -1.636 12.585 10.484 1.00 96.81 82 GLY A C 1
ATOM 645 O O . GLY A 1 82 ? -2.109 11.502 10.144 1.00 96.81 82 GLY A O 1
ATOM 646 N N . MET A 1 83 ? -1.918 13.185 11.632 1.00 96.38 83 MET A N 1
ATOM 647 C CA . MET A 1 83 ? -2.798 12.635 12.652 1.00 96.38 83 MET A CA 1
ATOM 648 C C . MET A 1 83 ? -3.531 13.777 13.349 1.00 96.38 83 MET A C 1
ATOM 650 O O . MET A 1 83 ? -2.889 14.750 13.738 1.00 96.38 83 MET A O 1
ATOM 654 N N . ASP A 1 84 ? -4.840 13.631 13.530 1.00 97.25 84 ASP A N 1
ATOM 655 C CA . ASP A 1 84 ? -5.686 14.589 14.237 1.00 97.25 84 ASP A CA 1
ATOM 656 C C . ASP A 1 84 ? -6.552 13.872 15.276 1.00 97.25 84 ASP A C 1
ATOM 658 O O . ASP A 1 84 ? -7.180 12.850 14.995 1.00 97.25 84 ASP A O 1
ATOM 662 N N . TYR A 1 85 ? -6.617 14.431 16.483 1.00 96.25 85 TYR A N 1
ATOM 663 C CA . TYR A 1 85 ? -7.555 13.983 17.510 1.00 96.25 85 TYR A CA 1
ATOM 664 C C . TYR A 1 85 ? -8.907 14.643 17.254 1.00 96.25 85 TYR A C 1
ATOM 666 O O . TYR A 1 85 ? -9.044 15.860 17.375 1.00 96.25 85 TYR A O 1
ATOM 674 N N . LEU A 1 86 ? -9.903 13.840 16.886 1.00 94.94 86 LEU A N 1
ATOM 675 C CA . LEU A 1 86 ? -11.265 14.320 16.643 1.00 94.94 86 LEU A CA 1
ATOM 676 C C . LEU A 1 86 ? -12.043 14.486 17.959 1.00 94.94 86 LEU A C 1
ATOM 678 O O . LEU A 1 86 ? -12.937 15.325 18.054 1.00 94.94 86 LEU A O 1
ATOM 682 N N . SER A 1 87 ? -11.689 13.687 18.966 1.00 94.81 87 SER A N 1
ATOM 683 C CA . SER A 1 87 ? -12.170 13.735 20.352 1.00 94.81 87 SER A CA 1
ATOM 684 C C . SER A 1 87 ? -11.135 13.072 21.276 1.00 94.81 87 SER A C 1
ATOM 686 O O . SER A 1 87 ? -10.097 12.601 20.810 1.00 94.81 87 SER A O 1
ATOM 688 N N . GLU A 1 88 ? -11.395 13.018 22.587 1.00 92.19 88 GLU A N 1
ATOM 689 C CA . GLU A 1 88 ? -10.512 12.325 23.548 1.00 92.19 88 GLU A CA 1
ATOM 690 C C . GLU A 1 88 ? -10.348 10.826 23.229 1.00 92.19 88 GLU A C 1
ATOM 692 O O . GLU A 1 88 ? -9.285 10.237 23.437 1.00 92.19 88 GLU A O 1
ATOM 697 N N . ASP A 1 89 ? -11.395 10.210 22.683 1.00 95.44 89 ASP A N 1
ATOM 698 C CA . ASP A 1 89 ? -11.472 8.784 22.389 1.00 95.44 89 ASP A CA 1
ATOM 699 C C . ASP A 1 89 ? -11.251 8.442 20.911 1.00 95.44 89 ASP A C 1
ATOM 701 O O . ASP A 1 89 ? -11.139 7.261 20.603 1.00 95.44 89 ASP A O 1
ATOM 705 N N . ARG A 1 90 ? -11.169 9.414 19.988 1.00 96.19 90 ARG A N 1
ATOM 706 C CA . ARG A 1 90 ? -11.071 9.148 18.540 1.00 96.19 90 ARG A CA 1
ATOM 707 C C . ARG A 1 90 ? -9.959 9.913 17.855 1.00 96.19 90 ARG A C 1
ATOM 709 O O . ARG A 1 90 ? -9.825 11.128 18.002 1.00 96.19 90 ARG A O 1
ATOM 716 N N . VAL A 1 91 ? -9.250 9.198 16.991 1.00 97.44 91 VAL A N 1
ATOM 717 C CA . VAL A 1 91 ? -8.161 9.739 16.187 1.00 97.44 91 VAL A CA 1
ATOM 718 C C . VAL A 1 91 ? -8.362 9.404 14.720 1.00 97.44 91 VAL A C 1
ATOM 720 O O . VAL A 1 91 ? -8.734 8.287 14.359 1.00 97.44 91 VAL A O 1
ATOM 723 N N . GLU A 1 92 ? -8.104 10.400 13.881 1.00 98.00 92 GLU A N 1
ATOM 724 C CA . GLU A 1 92 ? -7.907 10.239 12.451 1.00 98.00 92 GLU A CA 1
ATOM 725 C C . GLU A 1 92 ? -6.411 10.173 12.154 1.00 98.00 92 GLU A C 1
ATOM 727 O O . GLU A 1 92 ? -5.655 11.062 12.541 1.00 98.00 92 GLU A O 1
ATOM 732 N N . ILE A 1 93 ? -5.981 9.139 11.437 1.00 97.50 93 ILE A N 1
ATOM 733 C CA . ILE A 1 93 ? -4.596 8.959 11.008 1.00 97.50 93 ILE A CA 1
ATOM 734 C C . ILE A 1 93 ? -4.568 8.821 9.488 1.00 97.50 93 ILE A C 1
ATOM 736 O O . ILE A 1 93 ? -5.334 8.052 8.907 1.00 97.50 93 ILE A O 1
ATOM 740 N N . ARG A 1 94 ? -3.681 9.562 8.826 1.00 98.12 94 ARG A N 1
ATOM 741 C CA . ARG A 1 94 ? -3.552 9.586 7.365 1.00 98.12 94 ARG A CA 1
ATOM 742 C C . ARG A 1 94 ? -2.195 9.044 6.946 1.00 98.12 94 ARG A C 1
ATOM 744 O O . ARG A 1 94 ? -1.172 9.510 7.440 1.00 98.12 94 ARG A O 1
ATOM 751 N N . TYR A 1 95 ? -2.190 8.123 5.991 1.00 98.12 95 TYR A N 1
ATOM 752 C CA . TYR A 1 95 ? -0.991 7.475 5.457 1.00 98.12 95 TYR A CA 1
ATOM 753 C C . TYR A 1 95 ? -0.995 7.473 3.926 1.00 98.12 95 TYR A C 1
ATOM 755 O O . TYR A 1 95 ? -2.055 7.435 3.301 1.00 98.12 95 TYR A O 1
ATOM 763 N N . THR A 1 96 ? 0.188 7.452 3.315 1.00 97.94 96 THR A N 1
ATOM 764 C CA . THR A 1 96 ? 0.365 6.830 1.995 1.00 97.94 96 THR A CA 1
ATOM 765 C C . THR A 1 96 ? 0.825 5.395 2.166 1.00 97.94 96 THR A C 1
ATOM 767 O O . THR A 1 96 ? 1.776 5.152 2.908 1.00 97.94 96 THR A O 1
ATOM 770 N N . LEU A 1 97 ? 0.178 4.470 1.464 1.00 96.75 97 LEU A N 1
ATOM 771 C CA . LEU A 1 97 ? 0.467 3.039 1.503 1.00 96.75 97 LEU A CA 1
ATOM 772 C C . LEU A 1 97 ? 0.517 2.485 0.073 1.00 96.75 97 LEU A C 1
ATOM 774 O O . LEU A 1 97 ? -0.319 2.874 -0.749 1.00 96.75 97 LEU A O 1
ATOM 778 N N . PRO A 1 98 ? 1.451 1.578 -0.244 1.00 96.50 98 PRO A N 1
ATOM 779 C CA . PRO A 1 98 ? 1.395 0.824 -1.487 1.00 96.50 98 PRO A CA 1
ATOM 780 C C . PRO A 1 98 ? 0.121 -0.020 -1.533 1.00 96.50 98 PRO A C 1
ATOM 782 O O . PRO A 1 98 ? -0.200 -0.724 -0.578 1.00 96.50 98 PRO A O 1
ATOM 785 N N . LEU A 1 99 ? -0.613 0.020 -2.645 1.00 94.12 99 LEU A N 1
ATOM 786 C CA . LEU A 1 99 ? -1.866 -0.728 -2.777 1.00 94.12 99 LEU A CA 1
ATOM 787 C C . LEU A 1 99 ? -1.635 -2.240 -2.656 1.00 94.12 99 LEU A C 1
ATOM 789 O O . LEU A 1 99 ? -2.482 -2.940 -2.107 1.00 94.12 99 LEU A O 1
ATOM 793 N N . ALA A 1 100 ? -0.472 -2.720 -3.108 1.00 92.38 100 ALA A N 1
ATOM 794 C CA . ALA A 1 100 ? -0.055 -4.112 -2.960 1.00 92.38 100 ALA A CA 1
ATOM 795 C C . ALA A 1 100 ? -0.052 -4.574 -1.492 1.00 92.38 100 ALA A C 1
ATOM 797 O O . ALA A 1 100 ? -0.359 -5.722 -1.217 1.00 92.38 100 ALA A O 1
ATOM 798 N N . GLU A 1 101 ? 0.224 -3.687 -0.537 1.00 91.94 101 GLU A N 1
ATOM 799 C CA . GLU A 1 101 ? 0.257 -4.031 0.892 1.00 91.94 101 GLU A CA 1
ATOM 800 C C . GLU A 1 101 ? -1.132 -4.044 1.545 1.00 91.94 101 GLU A C 1
ATOM 802 O O . GLU A 1 101 ? -1.280 -4.535 2.659 1.00 91.94 101 GLU A O 1
ATOM 807 N N . ILE A 1 102 ? -2.142 -3.485 0.869 1.00 89.19 102 ILE A N 1
ATOM 808 C CA . ILE A 1 102 ? -3.526 -3.400 1.360 1.00 89.19 102 ILE A CA 1
ATOM 809 C C . ILE A 1 102 ? -4.373 -4.543 0.806 1.00 89.19 102 ILE A C 1
ATOM 811 O O . ILE A 1 102 ? -5.236 -5.058 1.502 1.00 89.19 102 ILE A O 1
ATOM 815 N N . VAL A 1 103 ? -4.167 -4.915 -0.462 1.00 84.38 103 VAL A N 1
ATOM 816 C CA . VAL A 1 103 ? -4.959 -5.975 -1.113 1.00 84.38 103 VAL A CA 1
ATOM 817 C C . VAL A 1 103 ? -4.513 -7.383 -0.714 1.00 84.38 103 VAL A C 1
ATOM 819 O O . VAL A 1 103 ? -5.241 -8.339 -0.967 1.00 84.38 103 VAL A O 1
ATOM 822 N N . PHE A 1 104 ? -3.323 -7.509 -0.123 1.00 70.25 104 PHE A N 1
ATOM 823 C CA . PHE A 1 104 ? -2.758 -8.755 0.388 1.00 70.25 104 PHE A CA 1
ATOM 824 C C . PHE A 1 104 ? -2.912 -8.847 1.918 1.00 70.25 104 PHE A C 1
ATOM 826 O O . PHE A 1 104 ? -1.922 -8.771 2.648 1.00 70.25 104 PHE A O 1
ATOM 833 N N . ASP A 1 105 ? -4.154 -8.996 2.382 1.00 57.19 105 ASP A N 1
ATOM 834 C CA . ASP A 1 105 ? -4.565 -9.606 3.664 1.00 57.19 105 ASP A CA 1
ATOM 835 C C . ASP A 1 105 ? -6.099 -9.728 3.696 1.00 57.19 105 ASP A C 1
ATOM 837 O O . ASP A 1 105 ? -6.770 -8.688 3.488 1.00 57.19 105 ASP A O 1
#

Radius of gyration: 19.06 Å; chains: 1; bounding box: 44×40×47 Å

pLDDT: mean 92.22, std 7.4, range [57.19, 98.12]

Secondary structure (DSSP, 8-state):
-HHHHHHHHHH-----PPPP---EEEEETTS-EEEESSGGGPPPS-EEEEE--EEEEEEEEEGGGHHHHHHHHHHTT-EEEEEEESSSSEEEEEEEEEHHHHH--

Sequence (105 aa):
DVIRERLEREFGLDLIATAPNVVYRVIMEDGTEHTVTNPSEFPEGKIDEVYEPVVRATILAPSEFIGPIMELCQSRRGVLLGMDYLSEDRVEIRYTLPLAEIVFD

Foldseek 3Di:
DVVVVCCCVVPVDDDDDDQADFWKWWAFPVRDIDTDRDPVPPDDDHTDDIDADKDKDKDKAFPVCPVVVVVLCVVQVKDWPDKDDPDNTIIITIIIGGVRSVSGD